Protein AF-A0A4R4VGN0-F1 (afdb_monomer_lite)

Secondary structure (DSSP, 8-state):
--------------PPPPTTTTT-HHHHHHTSEEEEGGGEEEETTSSHHHHHHHHHHTTSS-TT----HHHHHHHHHHHHHHHHHHHHHHTT---

Radius of gyration: 15.84 Å; chains: 1; bounding box: 58×26×35 Å

Foldseek 3Di:
DDDDDDPPPPPDPPDPDDPCCLPDVLSVLLCQWPQDPPRDTDHCLPDQQSVLVSCVVSVNDDNDDPRDPVNSVVSVVSSVVSNVCVVCVVVVHDD

Organism: NCBI:txid2530384

InterPro domains:
  IPR010852 Putative stress-induced transcription regulator [PF07336] (25-92)
  IPR023286 ABATE domain superfamily [SSF160904] (17-93)

Structure (mmCIF, N/CA/C/O backbone):
data_AF-A0A4R4VGN0-F1
#
_entry.id   AF-A0A4R4VGN0-F1
#
loop_
_atom_site.group_PDB
_atom_site.id
_atom_site.type_symbol
_atom_site.label_atom_id
_atom_site.label_alt_id
_atom_site.label_comp_id
_atom_site.label_asym_id
_atom_site.label_entity_id
_atom_site.label_seq_id
_atom_site.pdbx_PDB_ins_code
_atom_site.Cartn_x
_atom_site.Cartn_y
_atom_site.Cartn_z
_atom_site.occupancy
_atom_site.B_iso_or_equiv
_atom_site.auth_seq_id
_atom_site.auth_comp_id
_atom_site.auth_asym_id
_atom_site.auth_atom_id
_atom_site.pdbx_PDB_model_num
ATOM 1 N N . MET A 1 1 ? 43.863 -12.110 -5.579 1.00 37.16 1 MET A N 1
ATOM 2 C CA . MET A 1 1 ? 42.894 -10.997 -5.676 1.00 37.16 1 MET A CA 1
ATOM 3 C C . MET A 1 1 ? 41.538 -11.599 -6.015 1.00 37.16 1 MET A C 1
ATOM 5 O O . MET A 1 1 ? 41.393 -12.122 -7.109 1.00 37.16 1 MET A O 1
ATOM 9 N N . ARG A 1 2 ? 40.596 -11.646 -5.066 1.00 44.19 2 ARG A N 1
ATOM 10 C CA . ARG A 1 2 ? 39.197 -12.026 -5.326 1.00 44.19 2 ARG A CA 1
ATOM 11 C C . ARG A 1 2 ? 38.339 -10.815 -4.986 1.00 44.19 2 ARG A C 1
ATOM 13 O O . ARG A 1 2 ? 38.263 -10.436 -3.825 1.00 44.19 2 ARG A O 1
ATOM 20 N N . THR A 1 3 ? 37.727 -10.232 -6.001 1.00 42.12 3 THR A N 1
ATOM 21 C CA . THR A 1 3 ? 36.717 -9.182 -5.881 1.00 42.12 3 THR A CA 1
ATOM 22 C C . THR A 1 3 ? 35.713 -9.435 -6.981 1.00 42.12 3 THR A C 1
ATOM 24 O O . THR A 1 3 ? 36.064 -9.345 -8.151 1.00 42.12 3 THR A O 1
ATOM 27 N N . MET A 1 4 ? 34.500 -9.813 -6.600 1.00 43.31 4 MET A N 1
ATOM 28 C CA . MET A 1 4 ? 33.328 -8.941 -6.671 1.00 43.31 4 MET A CA 1
ATOM 29 C C . MET A 1 4 ? 32.132 -9.819 -6.304 1.00 43.31 4 MET A C 1
ATOM 31 O O . MET A 1 4 ? 31.782 -10.739 -7.035 1.00 43.31 4 MET A O 1
ATOM 35 N N . GLY A 1 5 ? 31.612 -9.601 -5.095 1.00 41.31 5 GLY A N 1
ATOM 36 C CA . G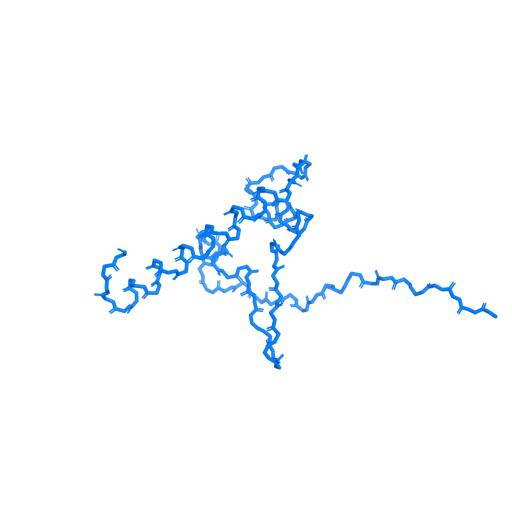LY A 1 5 ? 30.457 -10.319 -4.581 1.00 41.31 5 GLY A CA 1
ATOM 37 C C . GLY A 1 5 ? 29.256 -10.035 -5.465 1.00 41.31 5 GLY A C 1
ATOM 38 O O . GLY A 1 5 ? 28.838 -8.887 -5.607 1.00 41.31 5 GLY A O 1
ATOM 39 N N . GLU A 1 6 ? 28.745 -11.099 -6.065 1.00 38.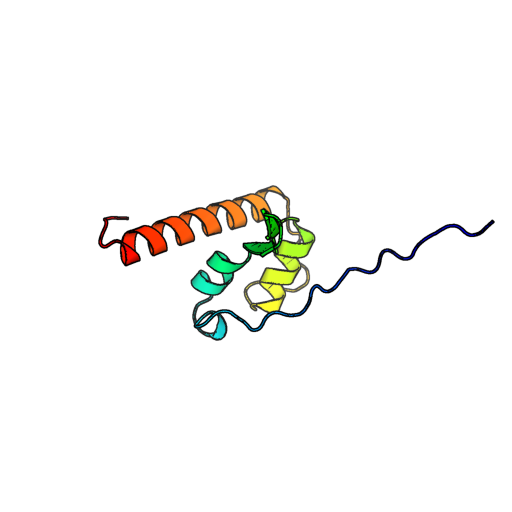88 6 GLU A N 1
ATOM 40 C CA . GLU A 1 6 ? 27.415 -11.174 -6.637 1.00 38.88 6 GLU A CA 1
ATOM 41 C C . GLU A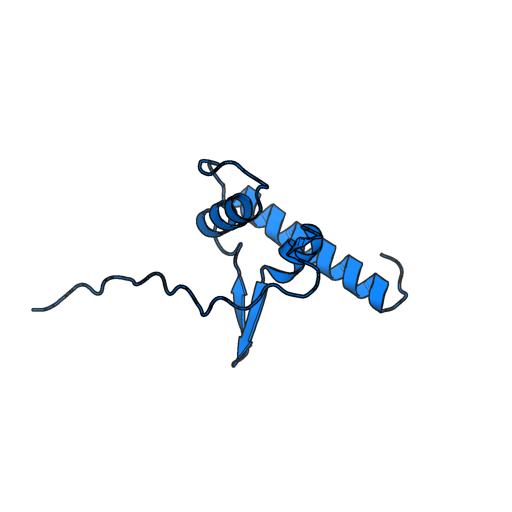 1 6 ? 26.441 -10.650 -5.578 1.00 38.88 6 GLU A C 1
ATOM 43 O O . GLU A 1 6 ? 26.337 -11.194 -4.478 1.00 38.88 6 GLU A O 1
ATOM 48 N N . THR A 1 7 ? 25.819 -9.507 -5.859 1.00 41.34 7 THR A N 1
ATOM 49 C CA . THR A 1 7 ? 24.746 -8.989 -5.016 1.00 41.34 7 THR A CA 1
ATOM 50 C C . THR A 1 7 ? 23.568 -9.915 -5.254 1.00 41.34 7 THR A C 1
ATOM 52 O O . THR A 1 7 ? 22.794 -9.702 -6.184 1.00 41.34 7 THR A O 1
ATOM 55 N N . LEU A 1 8 ? 23.480 -10.987 -4.462 1.00 44.91 8 LEU A N 1
ATOM 56 C CA . LEU A 1 8 ? 22.258 -11.762 -4.364 1.00 44.91 8 LEU A CA 1
ATOM 57 C C . LEU A 1 8 ? 21.172 -10.773 -3.950 1.00 44.91 8 LEU A C 1
ATOM 59 O O . LEU A 1 8 ? 21.189 -10.242 -2.838 1.00 44.91 8 LEU A O 1
ATOM 63 N N . MET A 1 9 ? 20.257 -10.505 -4.880 1.00 42.53 9 MET A N 1
ATOM 64 C CA . MET A 1 9 ? 18.909 -10.059 -4.569 1.00 42.53 9 MET A CA 1
ATOM 65 C C . MET A 1 9 ? 18.406 -11.053 -3.528 1.00 42.53 9 MET A C 1
ATOM 67 O O . MET A 1 9 ? 18.117 -12.201 -3.856 1.00 42.53 9 MET A O 1
ATOM 71 N N . THR A 1 10 ? 18.459 -10.678 -2.250 1.00 40.41 10 THR A N 1
ATOM 72 C CA . THR A 1 10 ? 17.952 -11.551 -1.205 1.00 40.41 10 THR A CA 1
ATOM 73 C C . THR A 1 10 ? 16.445 -11.522 -1.388 1.00 40.41 10 THR A C 1
ATOM 75 O O . THR A 1 10 ? 15.773 -10.555 -1.036 1.00 40.41 10 THR A O 1
ATOM 78 N N . GLU A 1 11 ? 15.919 -12.556 -2.031 1.00 53.34 11 GLU A N 1
ATOM 79 C CA . GLU A 1 11 ? 14.516 -12.893 -1.909 1.00 53.34 11 GLU A CA 1
ATOM 80 C C . GLU A 1 11 ? 14.339 -13.208 -0.423 1.00 53.34 11 GLU A C 1
ATOM 82 O O . GLU A 1 11 ? 14.762 -14.253 0.078 1.00 53.34 11 GLU A O 1
ATOM 87 N N . GLY A 1 12 ? 13.903 -12.199 0.339 1.00 50.34 12 GLY A N 1
ATOM 88 C CA . GLY A 1 12 ? 13.550 -12.385 1.738 1.00 50.34 12 GLY A CA 1
ATOM 89 C C . GLY A 1 12 ? 12.539 -13.528 1.823 1.00 50.34 12 GLY A C 1
ATOM 90 O O . GLY A 1 12 ? 11.805 -13.741 0.857 1.00 50.34 12 GLY A O 1
ATOM 91 N N . PRO A 1 13 ? 12.507 -14.292 2.930 1.00 49.31 13 PRO A N 1
ATOM 92 C CA . PRO A 1 13 ? 11.596 -15.423 3.054 1.00 49.31 13 PRO A CA 1
ATOM 93 C C . PRO A 1 13 ? 10.195 -14.979 2.637 1.00 49.31 13 PRO A C 1
ATOM 95 O O . PRO A 1 13 ? 9.679 -14.013 3.201 1.00 49.31 13 PRO A O 1
ATOM 98 N N . ALA A 1 14 ? 9.634 -15.639 1.617 1.00 65.94 14 ALA A N 1
ATOM 99 C CA . ALA A 1 14 ? 8.305 -15.340 1.111 1.00 65.94 14 ALA A CA 1
ATOM 100 C C . ALA A 1 14 ? 7.318 -15.595 2.251 1.00 65.94 14 ALA A C 1
ATOM 102 O O . ALA A 1 14 ? 6.972 -16.738 2.563 1.00 65.94 14 ALA A O 1
ATOM 103 N N . LEU A 1 15 ? 6.961 -14.524 2.958 1.00 69.56 15 LEU A N 1
ATOM 104 C CA . LEU A 1 15 ? 5.947 -14.584 3.990 1.00 69.56 15 LEU A CA 1
ATOM 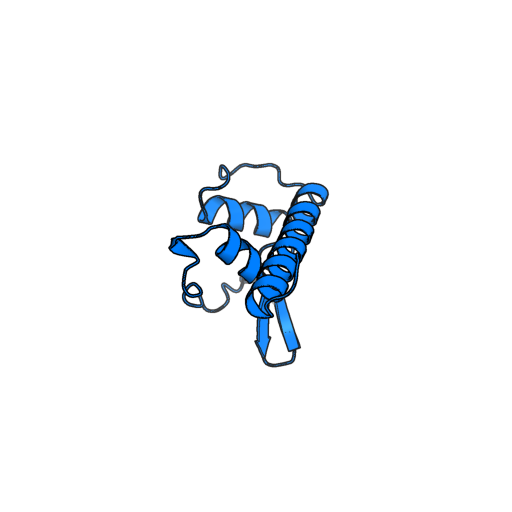105 C C . LEU A 1 15 ? 4.633 -14.960 3.303 1.00 69.56 15 LEU A C 1
ATOM 107 O O . LEU A 1 15 ? 4.377 -14.483 2.193 1.00 69.56 15 LEU A O 1
ATOM 111 N N . PRO A 1 16 ? 3.805 -15.816 3.924 1.00 76.75 16 PRO A N 1
ATOM 112 C CA . PRO A 1 16 ? 2.472 -16.044 3.396 1.00 76.75 16 PRO A CA 1
ATOM 113 C C . PRO A 1 16 ? 1.734 -14.697 3.308 1.00 76.75 16 PRO A C 1
ATOM 115 O O . PRO A 1 16 ? 1.957 -13.838 4.171 1.00 76.75 16 PRO A O 1
ATOM 118 N N . PRO A 1 17 ? 0.866 -14.509 2.298 1.00 77.12 17 PRO A N 1
ATOM 119 C CA . PRO A 1 17 ? 0.078 -13.290 2.177 1.00 77.12 17 PRO A CA 1
ATOM 120 C C . PRO A 1 17 ? -0.727 -13.067 3.458 1.00 77.12 17 PRO A C 1
ATOM 122 O O . PRO A 1 17 ? -1.203 -14.022 4.091 1.00 77.12 17 PRO A O 1
ATOM 125 N N . ALA A 1 18 ? -0.873 -11.809 3.869 1.00 82.50 18 ALA A N 1
ATOM 126 C CA . ALA A 1 18 ? -1.695 -11.515 5.031 1.00 82.50 18 ALA A CA 1
ATOM 127 C C . ALA A 1 18 ? -3.165 -11.872 4.730 1.00 82.50 18 ALA A C 1
ATOM 129 O O . ALA A 1 18 ? -3.606 -11.822 3.574 1.00 82.50 18 ALA A O 1
ATOM 130 N N . PRO A 1 19 ? -3.963 -12.220 5.754 1.00 86.00 19 PRO A N 1
ATOM 131 C CA . PRO A 1 19 ? -5.359 -12.581 5.549 1.00 86.00 19 PRO A CA 1
ATOM 132 C C . PRO A 1 19 ? -6.127 -11.525 4.740 1.00 86.00 19 PRO A C 1
ATOM 134 O O . PRO A 1 19 ? -6.196 -10.358 5.123 1.00 86.00 19 PRO A O 1
ATOM 137 N N . GLY A 1 20 ? -6.729 -11.957 3.630 1.00 89.00 20 GLY A N 1
ATOM 138 C CA . GLY A 1 20 ? -7.557 -11.116 2.762 1.00 89.00 20 GLY A CA 1
ATOM 139 C C . GLY A 1 20 ? -6.814 -10.373 1.647 1.00 89.00 20 GLY A C 1
ATOM 140 O O . GLY A 1 20 ? -7.480 -9.807 0.783 1.00 89.00 20 GLY A O 1
ATOM 141 N N . GLU A 1 21 ? -5.479 -10.394 1.597 1.00 90.81 21 GLU A N 1
ATOM 142 C CA . GLU A 1 21 ? -4.719 -9.711 0.533 1.00 90.81 21 GLU A CA 1
ATOM 143 C C . GLU A 1 21 ? -5.005 -10.260 -0.863 1.00 90.81 21 GLU A C 1
ATOM 145 O O . GLU A 1 21 ? -5.133 -9.484 -1.806 1.00 90.81 21 GLU A O 1
ATOM 150 N N . GLU A 1 22 ? -5.201 -11.575 -0.980 1.00 87.38 22 GLU A N 1
ATOM 151 C CA . GLU A 1 22 ? -5.552 -12.239 -2.243 1.00 87.38 22 GLU A CA 1
ATOM 152 C C . GLU A 1 22 ? -6.886 -11.741 -2.826 1.00 87.38 22 GLU A C 1
ATOM 154 O O . GLU A 1 22 ? -7.118 -11.819 -4.029 1.00 87.38 22 GLU A O 1
ATOM 159 N N . GLN A 1 23 ? -7.781 -11.236 -1.972 1.00 91.62 23 GLN A N 1
ATOM 160 C CA . GLN A 1 23 ? -9.117 -10.782 -2.361 1.00 91.62 23 GLN A CA 1
ATOM 161 C C . GLN A 1 23 ? -9.200 -9.261 -2.505 1.00 91.62 23 GLN A C 1
ATOM 163 O O . GLN A 1 23 ? -9.996 -8.757 -3.299 1.00 91.62 23 GLN A O 1
ATOM 168 N N . TYR A 1 24 ? -8.408 -8.521 -1.727 1.00 93.62 24 TYR A N 1
ATOM 169 C CA .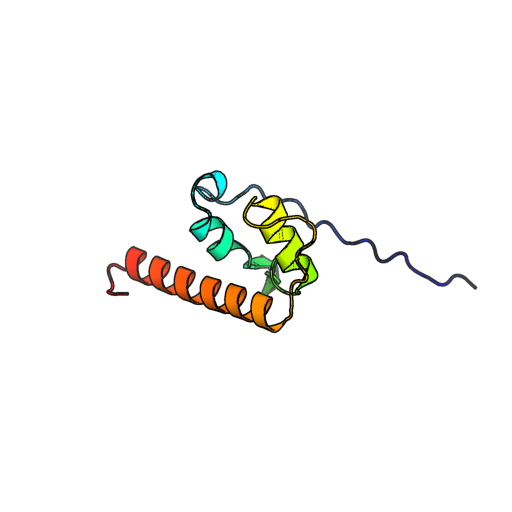 TYR A 1 24 ? -8.521 -7.072 -1.606 1.00 93.62 24 TYR A CA 1
ATOM 170 C C . TYR A 1 24 ? -7.165 -6.394 -1.861 1.00 93.62 24 TYR A C 1
ATOM 172 O O . TYR A 1 24 ? -6.362 -6.267 -0.934 1.00 93.62 24 TYR A O 1
ATOM 180 N N . PRO A 1 25 ? -6.934 -5.838 -3.069 1.00 93.31 25 PRO A N 1
ATOM 181 C CA . PRO A 1 25 ? -5.687 -5.143 -3.407 1.00 93.31 25 PRO A CA 1
ATOM 182 C C . PRO A 1 25 ? -5.345 -3.974 -2.473 1.00 93.31 25 PRO A C 1
ATOM 184 O O . PRO A 1 25 ? -4.179 -3.657 -2.269 1.00 93.31 25 PRO A O 1
ATOM 187 N N . ALA A 1 26 ? -6.354 -3.342 -1.864 1.00 94.62 26 ALA A N 1
ATOM 188 C CA . ALA A 1 26 ? -6.139 -2.301 -0.861 1.00 94.62 26 ALA A CA 1
ATOM 189 C C . ALA A 1 26 ? -5.464 -2.839 0.415 1.00 94.62 26 ALA A C 1
ATOM 191 O O . ALA A 1 26 ? -4.652 -2.130 1.008 1.00 94.62 26 ALA A O 1
ATOM 192 N N . LEU A 1 27 ? -5.764 -4.080 0.824 1.00 94.94 27 LEU A N 1
ATOM 193 C CA . LEU A 1 27 ? -5.085 -4.732 1.948 1.00 94.94 27 LEU A CA 1
ATOM 194 C C . LEU A 1 27 ? -3.657 -5.117 1.567 1.00 94.94 27 LEU A C 1
ATOM 196 O O . LEU A 1 27 ? -2.738 -4.817 2.323 1.00 94.94 27 LEU A O 1
ATOM 200 N N . ALA A 1 28 ? -3.466 -5.675 0.368 1.00 95.12 28 ALA A N 1
ATOM 201 C CA . ALA A 1 28 ? -2.132 -5.978 -0.145 1.00 95.12 28 ALA A CA 1
ATOM 202 C C . ALA A 1 28 ? -1.251 -4.716 -0.188 1.00 95.12 28 ALA A C 1
ATOM 204 O O . ALA A 1 28 ? -0.105 -4.724 0.260 1.00 95.12 28 ALA A O 1
ATOM 205 N N . LEU A 1 29 ? -1.807 -3.588 -0.651 1.00 96.50 29 LEU A N 1
ATOM 206 C CA . LEU A 1 29 ? -1.114 -2.301 -0.655 1.00 96.50 29 LEU A CA 1
ATOM 207 C C . LEU A 1 29 ? -0.804 -1.817 0.769 1.00 96.50 29 LEU A C 1
ATOM 209 O O . LEU A 1 29 ? 0.305 -1.361 1.032 1.00 96.50 29 LEU A O 1
ATOM 213 N N . ALA A 1 30 ? -1.751 -1.923 1.707 1.00 96.00 30 ALA A N 1
ATOM 214 C CA . ALA A 1 30 ? -1.551 -1.510 3.099 1.00 96.00 30 ALA A CA 1
ATOM 215 C C . ALA A 1 30 ? -0.387 -2.256 3.782 1.00 96.00 30 ALA A C 1
ATOM 217 O O . ALA A 1 30 ? 0.338 -1.667 4.595 1.00 96.00 30 ALA A O 1
ATOM 218 N N . ASN A 1 31 ? -0.191 -3.522 3.422 1.00 93.75 31 ASN A N 1
ATOM 219 C CA . ASN A 1 31 ? 0.791 -4.431 4.006 1.00 93.75 31 ASN A CA 1
ATOM 220 C C . ASN A 1 31 ? 2.102 -4.538 3.216 1.00 93.75 31 ASN A C 1
ATOM 222 O O . ASN A 1 31 ? 3.015 -5.244 3.639 1.00 93.75 31 ASN A O 1
ATOM 226 N N . SER A 1 32 ? 2.262 -3.776 2.130 1.00 94.88 32 SER A N 1
ATOM 227 C CA . SER A 1 32 ? 3.496 -3.776 1.335 1.00 94.88 32 SER A CA 1
ATOM 228 C C . SER A 1 32 ? 4.725 -3.233 2.091 1.00 94.88 32 SER A C 1
ATOM 230 O O . SER A 1 32 ? 5.835 -3.289 1.571 1.00 94.88 32 SER A O 1
ATOM 232 N N . ALA A 1 33 ? 4.545 -2.694 3.304 1.00 94.81 33 ALA A N 1
ATOM 233 C CA . ALA A 1 33 ? 5.619 -2.398 4.248 1.00 94.81 33 ALA A CA 1
ATOM 234 C C . ALA A 1 33 ? 5.566 -3.376 5.425 1.00 94.81 33 ALA A C 1
ATOM 236 O O . ALA A 1 33 ? 4.703 -3.277 6.307 1.00 94.81 33 ALA A O 1
ATOM 237 N N . ILE A 1 34 ? 6.516 -4.306 5.426 1.00 91.12 34 ILE A N 1
ATOM 238 C CA . ILE A 1 34 ? 6.583 -5.450 6.329 1.00 91.12 34 ILE A CA 1
ATOM 239 C C . ILE A 1 34 ? 7.507 -5.105 7.494 1.00 91.12 34 ILE A C 1
ATOM 241 O O . ILE A 1 34 ? 8.701 -4.863 7.304 1.00 91.12 34 ILE A O 1
ATOM 245 N N . ALA A 1 35 ? 6.964 -5.109 8.711 1.00 90.50 35 ALA A N 1
ATOM 246 C CA . ALA A 1 35 ? 7.760 -4.956 9.922 1.00 90.50 35 ALA A CA 1
ATOM 247 C C . ALA A 1 35 ? 8.605 -6.217 10.163 1.00 90.50 35 ALA A C 1
ATOM 249 O O . ALA A 1 35 ? 8.086 -7.333 10.188 1.00 90.50 35 ALA A O 1
ATOM 250 N N . LEU A 1 36 ? 9.906 -6.030 10.365 1.00 89.44 36 LEU A N 1
ATOM 251 C CA . LEU A 1 36 ? 10.872 -7.089 10.636 1.00 89.44 36 LEU A CA 1
ATOM 252 C C . LEU A 1 36 ? 11.395 -6.985 12.081 1.00 89.44 36 LEU A C 1
ATOM 254 O O . LEU A 1 36 ? 11.364 -5.903 12.682 1.00 89.44 36 LEU A O 1
ATOM 258 N N . PRO A 1 37 ? 11.918 -8.086 12.657 1.00 90.81 37 PRO A N 1
ATOM 259 C CA . PRO A 1 37 ? 12.602 -8.041 13.945 1.00 90.81 37 PRO A CA 1
ATOM 260 C C . PRO A 1 37 ? 13.719 -6.989 13.974 1.00 90.81 37 PRO A C 1
ATOM 262 O O . PRO A 1 37 ? 14.321 -6.668 12.952 1.00 90.81 37 PRO A O 1
ATOM 265 N N . GLY A 1 38 ? 14.003 -6.448 15.160 1.00 91.88 38 GLY A N 1
ATOM 266 C CA . GLY A 1 38 ? 15.024 -5.405 15.327 1.00 91.88 38 GLY A CA 1
ATOM 267 C C . GLY A 1 38 ? 14.575 -3.999 14.912 1.00 91.88 38 GLY A C 1
ATOM 268 O O . GLY A 1 38 ? 15.407 -3.104 14.824 1.00 91.88 38 GLY A O 1
ATOM 269 N N . GLY A 1 39 ? 13.276 -3.787 14.669 1.00 91.38 39 GLY A N 1
ATOM 270 C CA . GLY A 1 39 ? 12.739 -2.480 14.271 1.00 91.38 39 GLY A CA 1
ATOM 271 C C . GLY A 1 39 ? 13.012 -2.128 12.807 1.00 91.38 39 GLY A C 1
ATOM 272 O O . GLY A 1 39 ? 12.881 -0.971 12.414 1.00 91.38 39 GLY A O 1
ATOM 273 N N . HIS A 1 40 ? 13.398 -3.114 11.999 1.00 91.31 40 HIS A N 1
ATOM 274 C CA . HIS A 1 40 ? 13.581 -2.943 10.565 1.00 91.31 40 HIS A CA 1
ATOM 275 C C . HIS A 1 40 ? 12.239 -3.016 9.830 1.00 91.31 40 HIS A C 1
ATOM 277 O O . HIS A 1 40 ? 11.241 -3.523 10.340 1.00 91.31 40 HIS A O 1
ATOM 283 N N . THR A 1 41 ? 12.200 -2.499 8.607 1.00 92.00 41 THR A N 1
ATOM 284 C CA . THR A 1 41 ? 11.034 -2.601 7.726 1.00 92.00 41 THR A CA 1
ATOM 285 C C . THR A 1 41 ? 11.509 -2.906 6.316 1.00 92.00 41 THR A C 1
ATOM 287 O O . THR A 1 41 ? 12.408 -2.232 5.814 1.00 92.00 41 THR A O 1
ATOM 290 N N . ALA A 1 42 ? 10.914 -3.915 5.687 1.00 92.75 42 ALA A N 1
ATOM 291 C CA . ALA A 1 42 ? 11.056 -4.154 4.257 1.00 92.75 42 ALA A CA 1
ATOM 292 C C . ALA A 1 42 ? 9.895 -3.466 3.531 1.00 92.75 42 ALA A C 1
ATOM 294 O O . ALA A 1 42 ? 8.740 -3.829 3.744 1.00 92.75 42 ALA A O 1
ATOM 295 N N . ASP A 1 43 ? 10.191 -2.461 2.704 1.00 95.19 43 ASP A N 1
ATOM 296 C CA . ASP A 1 43 ? 9.185 -1.779 1.881 1.00 95.19 43 ASP A CA 1
ATOM 297 C C . ASP A 1 43 ? 9.244 -2.313 0.446 1.00 95.19 43 ASP A C 1
ATOM 299 O O . ASP A 1 43 ? 10.203 -2.060 -0.287 1.00 95.19 43 ASP A O 1
ATOM 303 N N . LEU A 1 44 ? 8.202 -3.040 0.040 1.00 95.25 44 LEU A N 1
ATOM 304 C CA . LEU A 1 44 ? 8.042 -3.577 -1.313 1.00 95.25 44 LEU A CA 1
ATOM 305 C C . LEU A 1 44 ? 7.774 -2.480 -2.358 1.00 95.25 44 LEU A C 1
ATOM 307 O O . LEU A 1 44 ? 7.770 -2.762 -3.551 1.00 95.25 44 LEU A O 1
ATOM 311 N N . LEU A 1 45 ? 7.575 -1.229 -1.933 1.00 97.00 45 LEU A N 1
ATOM 312 C CA . LEU A 1 45 ? 7.441 -0.040 -2.783 1.00 97.00 45 LEU A CA 1
ATOM 313 C C . LEU A 1 45 ? 8.592 0.957 -2.552 1.00 97.00 45 LEU A C 1
ATOM 315 O O . LEU A 1 45 ? 8.511 2.126 -2.952 1.00 97.00 45 LEU A O 1
ATOM 319 N N . GLY A 1 46 ? 9.661 0.517 -1.874 1.00 95.81 46 GLY A N 1
ATOM 320 C CA . GLY A 1 46 ? 10.776 1.365 -1.450 1.00 95.81 46 GLY A CA 1
ATOM 321 C C . GLY A 1 46 ? 11.558 1.989 -2.607 1.00 95.81 46 GLY A C 1
ATOM 322 O O . GLY A 1 46 ? 12.173 3.039 -2.441 1.00 95.81 46 GLY A O 1
ATOM 323 N N . THR A 1 47 ? 11.491 1.386 -3.794 1.00 96.00 47 THR A N 1
ATOM 324 C CA . THR A 1 47 ? 12.097 1.897 -5.029 1.00 96.00 47 THR A CA 1
ATOM 325 C C . THR A 1 47 ? 11.120 1.804 -6.205 1.00 96.00 47 THR A C 1
ATOM 327 O O . THR A 1 47 ? 10.161 1.022 -6.153 1.00 96.00 47 THR A O 1
ATOM 330 N N . PRO A 1 48 ? 11.356 2.542 -7.306 1.00 96.31 48 PRO A N 1
ATOM 331 C CA . PRO A 1 48 ? 10.526 2.438 -8.502 1.00 96.31 48 PRO A CA 1
ATOM 332 C C . PRO A 1 48 ? 10.513 1.027 -9.103 1.00 96.31 48 PRO A C 1
ATOM 334 O O . PRO A 1 48 ? 9.455 0.539 -9.485 1.00 96.31 48 PRO A O 1
ATOM 337 N N . ALA A 1 49 ? 11.659 0.336 -9.112 1.00 94.75 49 ALA A N 1
ATOM 338 C CA . ALA A 1 49 ? 11.762 -1.037 -9.608 1.00 94.75 49 ALA A CA 1
ATOM 339 C C . ALA A 1 49 ? 10.945 -2.024 -8.756 1.00 94.75 49 ALA A C 1
ATOM 341 O O . ALA A 1 49 ? 10.177 -2.813 -9.301 1.00 94.75 49 ALA A O 1
ATOM 342 N N . GLN A 1 50 ? 11.048 -1.935 -7.424 1.00 95.50 50 GLN A N 1
ATOM 343 C CA . GLN A 1 50 ? 10.242 -2.759 -6.515 1.00 95.50 50 GLN A CA 1
ATOM 344 C C . GLN A 1 50 ? 8.746 -2.455 -6.652 1.00 95.50 50 GLN A C 1
ATOM 346 O O . GLN A 1 50 ? 7.937 -3.373 -6.698 1.00 95.50 50 GLN A O 1
ATOM 351 N N . THR A 1 51 ? 8.382 -1.180 -6.817 1.00 96.75 51 THR A N 1
ATOM 352 C CA . THR A 1 51 ? 6.991 -0.767 -7.059 1.00 96.75 51 THR A CA 1
ATOM 353 C C . THR A 1 51 ? 6.453 -1.367 -8.358 1.00 96.75 51 THR A C 1
ATOM 355 O O . THR A 1 51 ? 5.338 -1.883 -8.377 1.00 96.75 51 THR A O 1
ATOM 358 N N . ASN A 1 52 ? 7.234 -1.326 -9.442 1.00 95.44 52 ASN A N 1
ATOM 359 C CA . ASN A 1 52 ? 6.833 -1.908 -10.721 1.00 95.44 52 ASN A CA 1
ATOM 360 C C . ASN A 1 52 ? 6.628 -3.426 -10.613 1.00 95.44 52 ASN A C 1
ATOM 362 O O . ASN A 1 52 ? 5.603 -3.952 -11.047 1.00 95.44 52 ASN A O 1
ATOM 366 N N . HIS A 1 53 ? 7.573 -4.111 -9.964 1.00 94.56 53 HIS A N 1
ATOM 367 C CA . HIS A 1 53 ? 7.471 -5.538 -9.679 1.00 94.56 53 HIS A CA 1
ATOM 368 C C . HIS A 1 53 ? 6.214 -5.851 -8.859 1.00 94.56 53 HIS A C 1
ATOM 370 O O . HIS A 1 53 ? 5.416 -6.694 -9.250 1.00 94.56 53 HIS A O 1
ATOM 376 N N . TRP A 1 54 ? 5.976 -5.115 -7.770 1.00 94.94 54 TRP A N 1
ATOM 377 C CA . TRP A 1 54 ? 4.808 -5.306 -6.912 1.00 94.94 54 TRP A CA 1
ATOM 378 C C . TRP A 1 54 ? 3.490 -5.128 -7.677 1.00 94.94 54 TRP A C 1
ATOM 380 O O . TRP A 1 54 ? 2.602 -5.968 -7.559 1.00 94.94 54 TRP A O 1
ATOM 390 N N . LEU A 1 55 ? 3.362 -4.084 -8.504 1.00 95.44 55 LEU A N 1
ATOM 391 C CA . LEU A 1 55 ? 2.158 -3.871 -9.316 1.00 95.44 55 LEU A CA 1
ATOM 392 C C . LEU A 1 55 ? 1.945 -4.983 -10.348 1.00 95.44 55 LEU A C 1
ATOM 394 O O . LEU A 1 55 ? 0.803 -5.370 -10.590 1.00 95.44 55 LEU A O 1
ATOM 398 N N . THR A 1 56 ? 3.026 -5.486 -10.941 1.00 94.75 56 THR A N 1
ATOM 399 C CA . THR A 1 56 ? 2.983 -6.577 -11.923 1.00 94.75 56 THR A CA 1
ATOM 400 C C . THR A 1 56 ? 2.518 -7.878 -11.272 1.00 94.75 56 THR A C 1
ATOM 402 O O . THR A 1 56 ? 1.565 -8.488 -11.753 1.00 94.75 56 THR A O 1
ATOM 405 N N . GLU A 1 57 ? 3.115 -8.252 -10.138 1.00 92.88 57 GLU A N 1
ATOM 406 C CA . GLU A 1 57 ? 2.745 -9.453 -9.371 1.00 92.88 57 GLU A CA 1
ATOM 407 C C . GLU A 1 57 ? 1.273 -9.432 -8.925 1.00 92.88 57 GLU A C 1
ATOM 409 O O . GLU A 1 57 ? 0.615 -10.467 -8.883 1.00 92.88 57 GLU A O 1
ATOM 414 N N . HIS A 1 58 ? 0.722 -8.245 -8.651 1.00 92.44 58 HIS A N 1
ATOM 415 C CA . HIS A 1 58 ? -0.685 -8.075 -8.267 1.00 92.44 58 HIS A CA 1
ATOM 416 C C . HIS A 1 58 ? -1.631 -7.867 -9.465 1.00 92.44 58 HIS A C 1
ATOM 418 O O . HIS A 1 58 ? -2.817 -7.599 -9.268 1.00 92.44 58 HIS A O 1
ATOM 424 N N . GLY A 1 59 ? -1.137 -7.951 -10.707 1.00 93.38 59 GLY A N 1
ATOM 425 C CA . GLY A 1 59 ? -1.941 -7.758 -11.920 1.00 93.38 59 GLY A CA 1
ATOM 426 C C . GLY A 1 59 ? -2.500 -6.338 -12.088 1.00 93.38 59 GLY A C 1
ATOM 427 O O . GLY A 1 59 ? -3.495 -6.140 -12.784 1.00 93.38 59 GLY A O 1
ATOM 428 N N . LEU A 1 60 ? -1.882 -5.346 -11.440 1.00 93.69 60 LEU A N 1
ATOM 429 C CA . LEU A 1 60 ? -2.299 -3.939 -11.441 1.00 93.69 60 LEU A CA 1
ATOM 430 C C . LEU A 1 60 ? -1.598 -3.107 -12.527 1.00 93.69 60 LEU A C 1
ATOM 432 O O . LEU A 1 60 ? -2.010 -1.979 -12.799 1.00 93.69 60 LEU A O 1
ATOM 436 N N . ALA A 1 61 ? -0.541 -3.647 -13.136 1.00 93.06 61 ALA A N 1
ATOM 437 C CA . ALA A 1 61 ? 0.249 -2.997 -14.174 1.00 93.06 61 ALA A CA 1
ATOM 438 C C . ALA A 1 61 ? 0.871 -4.021 -15.142 1.00 93.06 61 ALA A C 1
ATOM 440 O O . ALA A 1 61 ? 1.151 -5.147 -14.733 1.00 93.06 61 ALA A O 1
ATOM 441 N N . PRO A 1 62 ? 1.140 -3.642 -16.406 1.00 91.62 62 PRO A N 1
ATOM 442 C CA . PRO A 1 62 ? 2.041 -4.393 -17.276 1.00 91.62 62 PRO A CA 1
ATOM 443 C C . PRO A 1 62 ? 3.478 -4.428 -16.735 1.00 91.62 62 PRO A C 1
ATOM 445 O O . PRO A 1 62 ? 3.905 -3.502 -16.052 1.00 91.62 62 PRO A O 1
ATOM 448 N N . VAL A 1 63 ? 4.241 -5.447 -17.144 1.00 85.38 63 VAL A N 1
ATOM 449 C CA . VAL A 1 63 ? 5.641 -5.684 -16.733 1.00 85.38 63 VAL A CA 1
ATOM 450 C C . VAL A 1 63 ? 6.556 -4.481 -17.015 1.00 85.38 63 VAL A C 1
ATOM 452 O O . VAL A 1 63 ? 7.445 -4.173 -16.225 1.00 85.38 63 VAL A O 1
ATOM 455 N N . ASP A 1 64 ? 6.310 -3.761 -18.111 1.00 81.81 64 ASP A N 1
ATOM 456 C CA . ASP A 1 64 ? 7.215 -2.731 -18.635 1.00 81.81 64 ASP A CA 1
ATOM 457 C C . ASP A 1 64 ? 6.739 -1.292 -18.355 1.00 81.81 64 ASP A C 1
ATOM 459 O O . ASP A 1 64 ? 6.916 -0.399 -19.190 1.00 81.81 64 ASP A O 1
ATOM 463 N N . ILE A 1 65 ? 6.105 -1.025 -17.204 1.00 85.25 65 ILE A N 1
ATOM 464 C CA . ILE A 1 65 ? 5.854 0.372 -16.820 1.00 85.25 65 ILE A CA 1
ATOM 465 C C . ILE A 1 65 ? 7.187 1.057 -16.497 1.00 85.25 65 ILE A C 1
ATOM 467 O O . ILE A 1 65 ? 7.942 0.627 -15.625 1.00 85.25 65 ILE A O 1
ATOM 471 N N . ASP A 1 66 ? 7.420 2.204 -17.140 1.00 89.50 66 ASP A N 1
ATOM 472 C CA . ASP A 1 66 ? 8.451 3.166 -16.742 1.00 89.50 66 ASP A CA 1
ATOM 473 C C . ASP A 1 66 ? 8.053 3.843 -15.417 1.00 89.50 66 ASP A C 1
ATOM 475 O O . ASP A 1 66 ? 7.546 4.973 -15.365 1.00 89.50 66 ASP A O 1
ATOM 479 N N . MET A 1 67 ? 8.186 3.088 -14.325 1.00 94.94 67 MET A N 1
ATOM 480 C CA . MET A 1 67 ? 7.843 3.542 -12.988 1.00 94.94 67 MET A CA 1
ATOM 481 C C . MET A 1 67 ? 8.844 4.606 -12.556 1.00 94.94 67 MET A C 1
ATOM 483 O O . MET A 1 67 ? 10.036 4.350 -12.394 1.00 94.94 67 MET A O 1
ATOM 487 N N . ARG A 1 68 ? 8.339 5.817 -12.323 1.00 96.19 68 ARG A N 1
ATOM 488 C CA . ARG A 1 68 ? 9.139 6.944 -11.840 1.00 96.19 68 ARG A CA 1
ATOM 489 C C . ARG A 1 68 ? 9.035 7.081 -10.329 1.00 96.19 68 ARG A C 1
ATOM 491 O O . ARG A 1 68 ? 8.001 6.776 -9.738 1.00 96.19 68 ARG A O 1
ATOM 498 N N . GLU A 1 69 ? 10.065 7.664 -9.722 1.00 97.12 69 GLU A N 1
ATOM 499 C CA . GLU A 1 69 ? 10.123 7.924 -8.275 1.00 97.12 69 GLU A CA 1
ATOM 500 C C . GLU A 1 69 ? 8.900 8.692 -7.759 1.00 97.12 69 GLU A C 1
ATOM 502 O O . GLU A 1 69 ? 8.309 8.327 -6.749 1.00 97.12 69 GLU A O 1
ATOM 507 N N . MET A 1 70 ? 8.437 9.697 -8.504 1.00 97.44 70 MET A N 1
ATOM 508 C CA . MET A 1 70 ? 7.223 10.444 -8.162 1.00 97.44 70 MET A CA 1
ATOM 509 C C . MET A 1 70 ? 5.966 9.553 -8.093 1.00 97.44 70 MET A C 1
ATOM 511 O O . MET A 1 70 ? 5.086 9.790 -7.269 1.00 97.44 70 MET A O 1
ATOM 515 N N . CYS A 1 71 ? 5.845 8.544 -8.956 1.00 96.31 71 CYS A N 1
ATOM 516 C CA . CYS A 1 71 ? 4.708 7.618 -8.953 1.00 96.31 71 CYS A CA 1
ATOM 517 C C . CYS A 1 71 ? 4.823 6.608 -7.802 1.00 96.31 71 CYS A C 1
ATOM 519 O O . CYS A 1 71 ? 3.845 6.386 -7.090 1.00 96.31 71 CYS A O 1
ATOM 521 N N . ALA A 1 72 ? 6.026 6.084 -7.549 1.00 97.06 72 ALA A N 1
ATOM 522 C CA . ALA A 1 72 ? 6.295 5.229 -6.392 1.00 97.06 72 ALA A CA 1
ATOM 523 C C . ALA A 1 72 ? 6.005 5.953 -5.062 1.00 97.06 72 ALA A C 1
ATOM 525 O O . ALA A 1 72 ? 5.363 5.399 -4.169 1.00 97.06 72 ALA A O 1
ATOM 526 N N . ALA A 1 73 ? 6.391 7.227 -4.949 1.00 98.12 73 ALA A N 1
ATOM 527 C CA . ALA A 1 73 ? 6.099 8.051 -3.779 1.00 98.12 73 ALA A CA 1
ATOM 528 C C . ALA A 1 73 ? 4.593 8.277 -3.572 1.00 98.12 73 ALA A C 1
ATOM 530 O O . ALA A 1 73 ? 4.118 8.233 -2.436 1.00 98.12 73 ALA A O 1
ATOM 531 N N . GLN A 1 74 ? 3.827 8.463 -4.651 1.00 98.12 74 GLN A N 1
A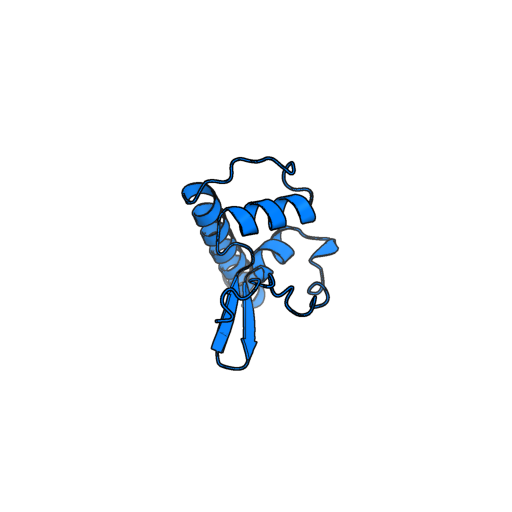TOM 532 C CA . GLN A 1 74 ? 2.366 8.561 -4.570 1.00 98.12 74 GLN A CA 1
ATOM 533 C C . GLN A 1 74 ? 1.732 7.259 -4.074 1.00 98.12 74 GLN A C 1
ATOM 535 O O . GLN A 1 74 ? 0.847 7.313 -3.225 1.00 98.12 74 GLN A O 1
ATOM 540 N N . LEU A 1 75 ? 2.209 6.095 -4.525 1.00 97.62 75 LEU A N 1
ATOM 541 C CA . LEU A 1 75 ? 1.724 4.803 -4.029 1.00 97.62 75 LEU A CA 1
ATOM 542 C C . LEU A 1 75 ? 2.066 4.578 -2.552 1.00 97.62 75 LEU A C 1
ATOM 544 O O . LEU A 1 75 ? 1.208 4.128 -1.795 1.00 97.62 75 LEU A O 1
ATOM 548 N N . ARG A 1 76 ? 3.265 4.972 -2.107 1.00 98.19 76 ARG A N 1
ATOM 549 C CA . ARG A 1 76 ? 3.617 4.972 -0.676 1.00 98.19 76 ARG A CA 1
ATOM 550 C C . ARG A 1 76 ? 2.719 5.908 0.136 1.00 98.19 76 ARG A C 1
ATOM 552 O O . ARG A 1 76 ? 2.258 5.530 1.206 1.00 98.19 76 ARG A O 1
ATOM 559 N N . SER A 1 77 ? 2.399 7.094 -0.380 1.00 98.44 77 SER A N 1
ATOM 560 C CA . SER A 1 77 ? 1.452 8.003 0.280 1.00 98.44 77 SER A CA 1
ATOM 561 C C . SER A 1 77 ? 0.032 7.429 0.334 1.00 98.44 77 SER A C 1
ATOM 563 O O . SER A 1 77 ? -0.635 7.533 1.364 1.00 98.44 77 SER A O 1
ATOM 565 N N . LEU A 1 78 ? -0.428 6.790 -0.744 1.00 98.38 78 LEU A N 1
ATOM 566 C CA . LEU A 1 78 ? -1.723 6.113 -0.787 1.00 98.38 78 LEU A CA 1
ATOM 567 C C . LEU A 1 78 ? -1.783 4.963 0.226 1.00 98.38 78 LEU A C 1
ATOM 569 O O . LEU A 1 78 ? -2.777 4.832 0.939 1.00 98.38 78 LEU A O 1
ATOM 573 N N . ARG A 1 79 ? -0.709 4.173 0.339 1.00 98.12 79 ARG A N 1
ATOM 574 C CA . ARG A 1 79 ? -0.568 3.125 1.357 1.00 98.12 79 ARG A CA 1
ATOM 575 C C . ARG A 1 79 ? -0.792 3.680 2.762 1.00 98.12 79 ARG A C 1
ATOM 577 O O . ARG A 1 79 ? -1.575 3.104 3.514 1.00 98.12 79 ARG A O 1
ATOM 584 N N . GLU A 1 80 ? -0.167 4.804 3.108 1.00 98.19 80 GLU A N 1
ATOM 585 C CA . GLU A 1 80 ? -0.358 5.418 4.430 1.00 98.19 80 GLU A CA 1
ATOM 586 C C . GLU A 1 80 ? -1.793 5.916 4.650 1.00 98.19 80 GLU A C 1
ATOM 588 O O . GLU A 1 80 ? -2.362 5.705 5.720 1.00 98.19 80 GLU A O 1
ATOM 593 N N . GLN A 1 81 ? -2.424 6.505 3.631 1.00 98.19 81 GLN A N 1
ATOM 594 C CA . GLN A 1 81 ? -3.824 6.941 3.717 1.00 98.19 81 GLN A CA 1
ATOM 595 C C . GLN A 1 81 ? -4.784 5.761 3.926 1.00 98.19 81 GLN A C 1
ATOM 597 O O . GLN A 1 81 ? -5.687 5.833 4.760 1.00 98.19 81 GLN A O 1
ATOM 602 N N . ILE A 1 82 ? -4.568 4.647 3.223 1.00 97.38 82 ILE A N 1
ATOM 603 C CA . ILE A 1 82 ? -5.361 3.424 3.402 1.00 97.38 82 ILE A CA 1
ATOM 604 C C . ILE A 1 82 ? -5.154 2.850 4.806 1.00 97.38 82 ILE A C 1
ATOM 606 O O . ILE A 1 82 ? -6.130 2.489 5.464 1.00 97.38 82 ILE A O 1
ATOM 610 N N . ARG A 1 83 ? -3.911 2.800 5.303 1.00 96.75 83 ARG A N 1
ATOM 611 C CA . ARG A 1 83 ? -3.621 2.333 6.670 1.00 96.75 83 ARG A CA 1
ATOM 612 C C . ARG A 1 83 ? -4.322 3.195 7.718 1.00 96.75 83 ARG A C 1
ATOM 614 O O . ARG A 1 83 ? -4.923 2.641 8.636 1.00 96.75 83 ARG A O 1
ATOM 621 N N . ALA A 1 84 ? -4.297 4.519 7.561 1.00 97.62 84 ALA A N 1
ATOM 622 C CA . ALA A 1 84 ? -5.006 5.439 8.447 1.00 97.62 84 ALA A CA 1
ATOM 623 C C . ALA A 1 84 ? -6.523 5.192 8.428 1.00 97.62 84 ALA A C 1
ATOM 625 O O . ALA A 1 84 ? -7.133 5.041 9.485 1.00 97.62 84 ALA A O 1
ATOM 626 N N . LEU A 1 85 ? -7.117 5.049 7.239 1.00 97.38 85 LEU A N 1
ATOM 627 C CA . LEU A 1 85 ? -8.541 4.745 7.085 1.00 97.38 85 LEU A CA 1
ATOM 628 C C . LEU A 1 85 ? -8.927 3.430 7.779 1.00 97.38 85 LEU A C 1
ATOM 630 O O . LEU A 1 85 ? -9.907 3.386 8.525 1.00 97.38 85 LEU A O 1
ATOM 634 N N . LEU A 1 86 ? -8.164 2.359 7.547 1.00 95.06 86 LEU A N 1
ATOM 635 C CA . LEU A 1 86 ? -8.406 1.056 8.171 1.00 95.06 86 LEU A CA 1
ATOM 636 C C . LEU A 1 86 ? -8.275 1.142 9.697 1.00 95.06 86 LEU A C 1
ATOM 638 O O . LEU A 1 86 ? -9.144 0.637 10.407 1.00 95.06 86 LEU A O 1
ATOM 642 N N . ALA A 1 87 ? -7.255 1.840 10.202 1.00 96.38 87 ALA A N 1
ATOM 643 C CA . ALA A 1 87 ? -7.065 2.053 11.633 1.00 96.38 87 ALA A CA 1
ATOM 644 C C . ALA A 1 87 ? -8.260 2.792 12.259 1.00 96.38 87 ALA A C 1
ATOM 646 O O . ALA A 1 87 ? -8.845 2.286 13.221 1.00 96.38 87 ALA A O 1
ATOM 647 N N . SER A 1 88 ? -8.697 3.914 11.671 1.00 97.88 88 SER A N 1
ATOM 648 C CA . SER A 1 88 ? -9.883 4.652 12.129 1.00 97.88 88 SER A CA 1
ATOM 649 C C . SER A 1 88 ? -11.121 3.762 12.168 1.00 97.88 88 SER A C 1
ATOM 651 O O . SER A 1 88 ? -11.829 3.726 13.175 1.00 97.88 88 SER A O 1
ATOM 653 N N . ARG A 1 89 ? -11.351 2.964 11.118 1.00 95.62 89 ARG A N 1
ATOM 654 C CA . ARG A 1 89 ? -12.479 2.024 11.071 1.00 95.62 89 ARG A CA 1
ATOM 655 C C . ARG A 1 89 ? -12.422 0.979 12.180 1.00 95.62 89 ARG A C 1
ATOM 657 O O . ARG A 1 89 ? -13.440 0.756 12.831 1.00 95.62 89 ARG A O 1
ATOM 664 N N . THR A 1 90 ? -11.260 0.375 12.429 1.00 96.12 90 THR A N 1
ATOM 665 C CA . THR A 1 90 ? -11.101 -0.610 13.517 1.00 96.12 90 THR A CA 1
ATOM 666 C C . THR A 1 90 ? -11.256 0.006 14.908 1.00 96.12 90 THR A C 1
ATOM 668 O O . THR A 1 90 ? -11.699 -0.673 15.829 1.00 96.12 90 THR A O 1
ATOM 671 N N . ALA A 1 91 ? -10.958 1.299 15.049 1.00 97.19 91 ALA A N 1
ATOM 672 C CA . ALA A 1 91 ? -11.129 2.053 16.286 1.00 97.19 91 ALA A CA 1
ATOM 673 C C . ALA A 1 91 ? -12.545 2.641 16.466 1.00 97.19 91 ALA A C 1
ATOM 675 O O . ALA A 1 91 ? -12.810 3.278 17.483 1.00 97.19 91 ALA A O 1
ATOM 676 N N . GLY A 1 92 ? -13.454 2.465 15.499 1.00 96.62 92 GLY A N 1
ATOM 677 C CA . GLY A 1 92 ? -14.785 3.082 15.533 1.00 96.62 92 GLY A CA 1
ATOM 678 C C . GLY A 1 92 ? -14.766 4.609 15.373 1.00 96.62 92 GLY A C 1
ATOM 679 O O . GLY A 1 92 ? -15.697 5.286 15.806 1.00 96.62 92 GLY A O 1
ATOM 680 N N . LEU A 1 93 ? -13.710 5.155 14.770 1.00 96.50 93 LEU A N 1
ATOM 681 C CA . LEU A 1 93 ? -13.509 6.582 14.535 1.00 96.50 93 LEU A CA 1
ATOM 682 C C . LEU A 1 93 ? -13.920 6.975 13.104 1.00 96.50 93 LEU A C 1
ATOM 684 O O . LEU A 1 93 ? -13.934 6.127 12.201 1.00 96.50 93 LEU A O 1
ATOM 688 N N . PRO A 1 94 ? -14.260 8.256 12.866 1.00 89.81 94 PRO A N 1
ATOM 689 C CA . PRO A 1 94 ? -14.385 8.777 11.511 1.00 89.81 94 PRO A CA 1
ATOM 690 C C . PRO A 1 94 ? -13.050 8.686 10.757 1.00 89.81 94 PRO A C 1
ATOM 692 O O . PRO A 1 94 ? -11.977 8.655 11.363 1.00 89.81 94 PRO A O 1
ATOM 695 N N . ALA A 1 95 ? -13.158 8.610 9.430 1.00 80.31 95 ALA A N 1
ATOM 696 C CA . ALA A 1 95 ? -12.023 8.659 8.514 1.00 80.31 95 ALA A CA 1
ATOM 697 C C . ALA A 1 95 ? -11.400 10.058 8.472 1.00 80.31 95 ALA A C 1
ATOM 699 O O . ALA A 1 95 ? -12.181 11.038 8.521 1.00 80.31 95 ALA A O 1
#

pLDDT: mean 86.15, std 17.89, range [37.16, 98.44]

Sequence (95 aa):
MRTMGETLMTEGPALPPAPGEEQYPALALANSAIALPGGHTADLLGTPAQTNHWLTEHGLAPVDIDMREMCAAQLRSLREQIRALLASRTAGLPA